Protein AF-A0A849YZ19-F1 (afdb_monomer_lite)

Sequence (48 aa):
MAVETFRCRLLSRQWRDGRRGVEITLWGLAEAGPVKVNLETEAVMFVP

pLDDT: mean 92.24, std 9.45, range [48.72, 98.38]

Structure (mmCIF, N/CA/C/O backbone):
data_AF-A0A849YZ19-F1
#
_entry.id   AF-A0A849YZ19-F1
#
loop_
_atom_site.group_PDB
_atom_site.id
_atom_site.type_symbol
_atom_site.label_atom_id
_atom_site.label_alt_id
_atom_site.label_comp_id
_atom_site.label_asym_id
_atom_site.label_entity_id
_atom_site.label_seq_id
_atom_site.pdbx_PDB_ins_code
_atom_site.Cartn_x
_atom_site.Cartn_y
_atom_site.Cartn_z
_atom_site.occupancy
_atom_site.B_iso_or_equiv
_atom_site.auth_seq_id
_atom_site.auth_comp_id
_atom_site.auth_asym_id
_atom_site.auth_atom_id
_atom_site.pdbx_PDB_model_num
ATOM 1 N N . MET A 1 1 ? -5.946 -20.676 2.628 1.00 48.72 1 MET A N 1
ATOM 2 C CA . MET A 1 1 ? -6.381 -19.530 3.455 1.00 48.72 1 MET A CA 1
ATOM 3 C C . MET A 1 1 ? -7.563 -18.897 2.752 1.00 48.72 1 MET A C 1
ATOM 5 O O . MET A 1 1 ? -7.473 -18.712 1.544 1.00 48.72 1 MET A O 1
ATOM 9 N N . ALA A 1 2 ? -8.673 -18.662 3.449 1.00 61.53 2 ALA A N 1
ATOM 10 C CA . ALA A 1 2 ? -9.819 -17.985 2.848 1.00 61.53 2 ALA A CA 1
ATOM 11 C C . ALA A 1 2 ? -9.431 -16.536 2.514 1.00 61.53 2 ALA A C 1
ATOM 13 O O . ALA A 1 2 ? -8.772 -15.878 3.317 1.00 61.53 2 ALA A O 1
ATOM 14 N N . VAL A 1 3 ? -9.794 -16.067 1.320 1.00 74.75 3 VAL A N 1
ATOM 15 C CA . VAL A 1 3 ? -9.611 -14.665 0.934 1.00 74.75 3 VAL A CA 1
ATOM 16 C C . VAL A 1 3 ? -10.710 -13.865 1.619 1.00 74.75 3 VAL A C 1
ATOM 18 O O . VAL A 1 3 ? -11.882 -13.983 1.266 1.00 74.75 3 VAL A O 1
ATOM 21 N N . GLU A 1 4 ? -10.339 -13.083 2.625 1.00 82.19 4 GLU A N 1
ATOM 22 C CA . GLU A 1 4 ? -11.264 -12.178 3.294 1.00 82.19 4 GLU A CA 1
ATOM 23 C C . GLU A 1 4 ? -11.409 -10.896 2.470 1.00 82.19 4 GLU A C 1
ATOM 25 O O . GLU A 1 4 ? -10.425 -10.248 2.112 1.00 82.19 4 GLU A O 1
ATOM 30 N N . THR A 1 5 ? -12.651 -10.545 2.143 1.00 88.56 5 THR A N 1
ATO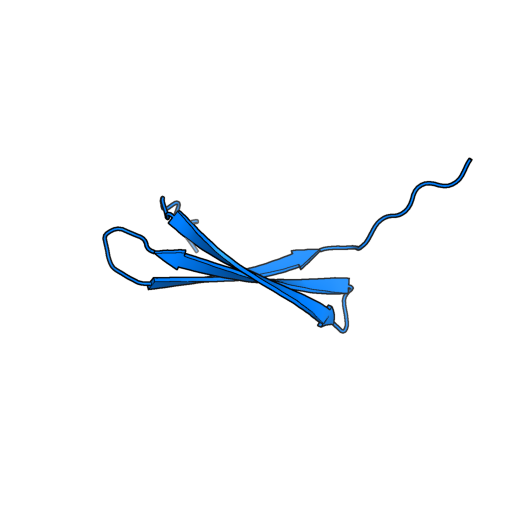M 31 C CA . THR A 1 5 ? -12.974 -9.289 1.463 1.00 88.56 5 THR A CA 1
ATOM 32 C C . THR A 1 5 ? -13.552 -8.324 2.483 1.00 88.56 5 THR A C 1
ATOM 34 O O . THR A 1 5 ? -14.491 -8.667 3.195 1.00 88.56 5 THR A O 1
ATOM 37 N N . PHE A 1 6 ? -13.035 -7.101 2.522 1.00 88.00 6 PHE A N 1
ATOM 38 C CA . PHE A 1 6 ? -13.513 -6.056 3.423 1.00 88.00 6 PHE A CA 1
ATOM 39 C C . PHE A 1 6 ? -13.671 -4.727 2.682 1.00 88.00 6 PHE A C 1
ATOM 41 O O . PHE A 1 6 ? -13.072 -4.494 1.631 1.00 88.00 6 PHE A O 1
ATOM 48 N N . ARG A 1 7 ? -14.490 -3.833 3.243 1.00 94.69 7 ARG A N 1
ATOM 49 C CA . ARG A 1 7 ? -14.621 -2.446 2.784 1.00 94.69 7 ARG A CA 1
ATOM 50 C C . ARG A 1 7 ? -13.877 -1.529 3.744 1.00 94.69 7 ARG A C 1
ATOM 52 O O . ARG A 1 7 ? -14.024 -1.648 4.956 1.00 94.69 7 ARG A O 1
ATOM 59 N N . CYS A 1 8 ? -13.115 -0.586 3.205 1.00 96.44 8 CYS A N 1
ATOM 60 C CA . CYS A 1 8 ? -12.445 0.438 3.998 1.00 96.44 8 CYS A CA 1
ATOM 61 C C . CYS A 1 8 ? -12.366 1.765 3.241 1.00 96.44 8 CYS A C 1
ATOM 63 O O . CYS A 1 8 ? -12.296 1.788 2.009 1.00 96.44 8 CYS A O 1
ATOM 65 N N . ARG A 1 9 ? -12.290 2.876 3.976 1.00 97.88 9 ARG A N 1
ATOM 66 C CA . ARG A 1 9 ? -11.884 4.171 3.422 1.00 97.88 9 ARG A CA 1
ATOM 67 C C . ARG A 1 9 ? -10.361 4.220 3.339 1.00 97.88 9 ARG A C 1
ATOM 69 O O . ARG A 1 9 ? -9.696 4.139 4.367 1.00 97.88 9 ARG A O 1
ATOM 76 N N . LEU A 1 10 ? -9.809 4.374 2.136 1.00 97.94 10 LEU A N 1
ATOM 77 C CA . LEU A 1 10 ? -8.361 4.462 1.926 1.00 97.94 10 LEU A CA 1
ATOM 78 C C . LEU A 1 10 ? -7.819 5.800 2.455 1.00 97.94 10 LEU A C 1
ATOM 80 O O . LEU A 1 10 ? -8.300 6.862 2.059 1.00 97.94 10 LEU A O 1
ATOM 84 N N . LEU A 1 11 ? -6.829 5.739 3.345 1.00 98.38 11 LEU A N 1
ATOM 85 C CA . LEU A 1 11 ? -6.244 6.898 4.021 1.00 98.38 11 LEU A CA 1
ATOM 86 C C . LEU A 1 11 ? -4.898 7.289 3.414 1.00 98.38 11 LEU A C 1
ATOM 88 O O . LEU A 1 11 ? -4.689 8.451 3.080 1.00 98.38 11 LEU A O 1
ATOM 92 N N . SER A 1 12 ? -3.986 6.330 3.247 1.00 98.25 12 SER A N 1
ATOM 93 C CA . SER A 1 12 ? -2.656 6.603 2.698 1.00 98.25 12 SER A CA 1
ATOM 94 C C . SER A 1 12 ? -2.153 5.481 1.796 1.00 98.25 12 SER A C 1
ATOM 96 O O . SER A 1 12 ? -2.608 4.337 1.876 1.00 98.25 12 SER A O 1
ATOM 98 N N . ARG A 1 13 ? -1.254 5.860 0.884 1.00 98.38 13 ARG A N 1
ATOM 99 C CA . ARG A 1 13 ? -0.650 5.005 -0.139 1.00 98.38 13 ARG A CA 1
ATOM 100 C C . ARG A 1 13 ? 0.850 5.261 -0.106 1.00 98.38 13 ARG A C 1
ATOM 102 O O . ARG A 1 13 ? 1.262 6.408 -0.265 1.00 98.38 13 ARG A O 1
ATOM 109 N N . GLN A 1 14 ? 1.641 4.226 0.125 1.00 98.31 14 GLN A N 1
ATOM 110 C CA . GLN A 1 14 ? 3.097 4.292 0.062 1.00 98.31 14 GLN A CA 1
ATOM 111 C C . GLN A 1 14 ? 3.611 3.231 -0.895 1.00 98.31 14 GLN A C 1
ATOM 113 O O . GLN A 1 14 ? 2.992 2.179 -1.055 1.00 98.31 14 GLN A O 1
ATOM 118 N N . TRP A 1 15 ? 4.769 3.495 -1.485 1.00 97.56 15 TRP A N 1
ATOM 119 C CA . TRP A 1 15 ? 5.494 2.499 -2.248 1.00 97.56 15 TRP A CA 1
ATOM 120 C C . TRP A 1 15 ? 6.996 2.671 -2.063 1.00 97.56 15 TRP A C 1
ATOM 122 O O . TRP A 1 15 ? 7.470 3.745 -1.682 1.00 97.56 15 TRP A O 1
ATOM 132 N N . ARG A 1 16 ? 7.723 1.587 -2.307 1.00 97.25 16 ARG A N 1
ATOM 133 C CA . ARG A 1 16 ? 9.179 1.573 -2.420 1.00 97.25 16 ARG A CA 1
ATOM 134 C C . ARG A 1 16 ? 9.594 0.521 -3.434 1.00 97.25 16 ARG A C 1
ATOM 136 O O . ARG A 1 16 ? 8.865 -0.450 -3.651 1.00 97.25 16 ARG A O 1
ATOM 143 N N . ASP A 1 17 ? 10.785 0.681 -3.984 1.00 96.56 17 ASP A N 1
ATOM 144 C CA . ASP A 1 17 ? 11.416 -0.386 -4.746 1.00 96.56 17 ASP A CA 1
ATOM 145 C C . ASP A 1 17 ? 11.748 -1.557 -3.808 1.00 96.56 17 ASP A C 1
ATOM 147 O O . ASP A 1 17 ? 12.326 -1.380 -2.731 1.00 96.56 17 ASP A O 1
ATOM 151 N N . GLY A 1 18 ? 11.337 -2.757 -4.204 1.00 91.38 18 GLY A N 1
ATOM 152 C CA . GLY A 1 18 ? 11.577 -4.019 -3.517 1.00 91.38 18 GLY A CA 1
ATOM 153 C C . GLY A 1 18 ? 12.386 -4.984 -4.382 1.00 91.38 18 GLY A C 1
ATOM 154 O O . GLY A 1 18 ? 12.654 -4.746 -5.558 1.00 91.38 18 GLY A O 1
ATOM 155 N N . ARG A 1 19 ? 12.780 -6.129 -3.813 1.00 87.06 19 ARG A N 1
ATOM 156 C CA . ARG A 1 19 ? 13.630 -7.108 -4.527 1.00 87.06 19 ARG A CA 1
ATOM 157 C C . ARG A 1 19 ? 12.955 -7.761 -5.739 1.00 87.06 19 ARG A C 1
ATOM 159 O O . ARG A 1 19 ? 13.658 -8.294 -6.590 1.00 87.06 19 ARG A O 1
ATOM 166 N N . ARG A 1 20 ? 11.619 -7.774 -5.784 1.00 84.38 20 ARG A N 1
ATOM 167 C CA . ARG A 1 20 ? 10.808 -8.450 -6.815 1.00 84.38 20 ARG A CA 1
ATOM 168 C C . ARG A 1 20 ? 9.937 -7.494 -7.638 1.00 84.38 20 ARG A C 1
ATOM 170 O O . ARG A 1 20 ? 9.044 -7.950 -8.337 1.00 84.38 20 ARG A O 1
ATOM 177 N N . GLY A 1 21 ? 10.165 -6.188 -7.531 1.00 89.44 21 GLY A N 1
ATOM 178 C CA . GLY A 1 21 ? 9.308 -5.164 -8.127 1.00 89.44 21 GLY A CA 1
ATOM 179 C C . GLY A 1 21 ? 8.971 -4.077 -7.115 1.00 89.44 21 GLY A C 1
ATOM 180 O O . GLY A 1 21 ? 9.740 -3.820 -6.195 1.00 89.44 21 GLY A O 1
ATOM 181 N N . VAL A 1 22 ? 7.816 -3.444 -7.271 1.00 96.06 22 VAL A N 1
ATOM 182 C CA . VAL A 1 22 ? 7.332 -2.390 -6.379 1.00 96.06 22 VAL A CA 1
ATOM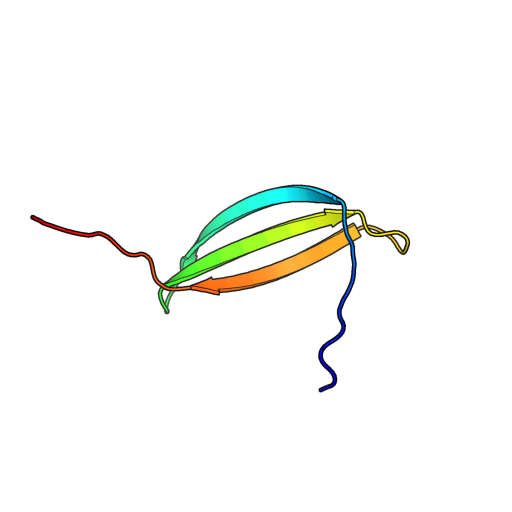 183 C C . VAL A 1 22 ? 6.560 -3.008 -5.217 1.00 96.06 22 VAL A C 1
ATOM 185 O O . VAL A 1 22 ? 5.595 -3.749 -5.413 1.00 96.06 22 VAL A O 1
ATOM 188 N N . GLU A 1 23 ? 6.956 -2.660 -3.997 1.00 97.19 23 GLU A N 1
ATOM 189 C CA . GLU A 1 23 ? 6.212 -2.980 -2.781 1.00 97.19 23 GLU A CA 1
ATOM 190 C C . GLU A 1 23 ? 5.268 -1.823 -2.451 1.00 97.19 23 GLU A C 1
ATOM 192 O O . GLU A 1 23 ? 5.713 -0.698 -2.217 1.00 97.19 23 GLU A O 1
ATOM 197 N N . ILE A 1 24 ? 3.963 -2.094 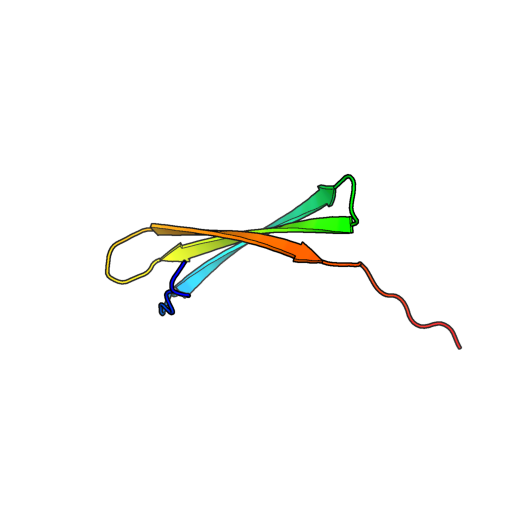-2.401 1.00 97.06 24 ILE A N 1
ATOM 198 C CA . ILE A 1 24 ? 2.922 -1.106 -2.101 1.00 97.06 24 ILE A CA 1
ATOM 199 C C . ILE A 1 24 ? 2.347 -1.387 -0.716 1.00 97.06 24 ILE A C 1
ATOM 201 O O . ILE A 1 24 ? 1.952 -2.509 -0.404 1.00 97.06 24 ILE A O 1
ATOM 205 N N . THR A 1 25 ? 2.249 -0.346 0.110 1.00 97.81 25 THR A N 1
ATOM 206 C CA . THR A 1 25 ? 1.498 -0.365 1.370 1.00 97.81 25 THR A CA 1
ATOM 207 C C . THR A 1 25 ? 0.282 0.547 1.258 1.00 97.81 25 THR A C 1
ATOM 209 O O . THR A 1 25 ? 0.395 1.719 0.894 1.00 97.81 25 THR A O 1
ATOM 212 N N . LEU A 1 26 ? -0.887 0.014 1.603 1.00 97.69 26 LEU A N 1
ATOM 213 C CA . LEU A 1 26 ? -2.137 0.757 1.710 1.00 97.69 26 LEU A CA 1
ATOM 214 C C . LEU A 1 26 ? -2.607 0.742 3.163 1.00 97.69 26 LEU A C 1
ATOM 216 O O . LEU A 1 26 ? -2.685 -0.322 3.779 1.00 97.69 26 LEU A O 1
ATOM 220 N N . TRP A 1 27 ? -2.972 1.908 3.688 1.00 98.12 27 TRP A N 1
ATOM 221 C CA . TRP A 1 27 ? -3.644 2.025 4.982 1.00 98.12 27 TRP A CA 1
ATOM 222 C C . TRP A 1 27 ? -5.059 2.536 4.796 1.00 98.12 27 TRP A C 1
ATOM 224 O O . TRP A 1 27 ? -5.262 3.585 4.183 1.00 98.12 27 TRP A O 1
ATOM 234 N N . GLY A 1 28 ? -6.027 1.831 5.368 1.00 97.62 28 GLY A N 1
ATOM 235 C CA . GLY A 1 28 ? -7.430 2.217 5.358 1.00 97.62 28 GLY A CA 1
ATOM 236 C C . GLY A 1 28 ? -8.065 2.153 6.741 1.00 97.62 28 GLY A C 1
ATOM 237 O O . GLY A 1 28 ? -7.500 1.592 7.676 1.00 97.62 28 GLY A O 1
ATOM 238 N N . LEU A 1 29 ? -9.263 2.719 6.851 1.00 97.88 29 LEU A N 1
ATOM 239 C CA . LEU A 1 29 ? -10.139 2.567 8.009 1.00 97.88 29 LEU A CA 1
ATOM 240 C C . LEU A 1 29 ? -11.360 1.737 7.603 1.00 97.88 29 LEU A C 1
ATOM 242 O O . LEU A 1 29 ? -12.141 2.169 6.751 1.00 97.88 29 LEU A O 1
ATOM 246 N N . ALA A 1 30 ? -11.490 0.540 8.170 1.00 96.62 30 ALA A N 1
ATOM 247 C CA . ALA A 1 30 ? -12.676 -0.306 8.082 1.00 96.62 30 ALA A CA 1
ATOM 248 C C . ALA A 1 30 ? -13.555 -0.114 9.330 1.00 96.62 30 ALA A C 1
ATOM 250 O O . ALA A 1 30 ? -13.148 0.541 10.289 1.00 96.62 30 ALA A O 1
ATOM 251 N N . GLU A 1 31 ? -14.750 -0.706 9.334 1.00 95.94 31 GLU A N 1
ATOM 252 C CA . GLU A 1 31 ? -15.666 -0.658 10.485 1.00 95.94 31 GLU A CA 1
ATOM 253 C C . GLU A 1 31 ? -15.029 -1.237 11.759 1.00 95.94 31 GLU A C 1
ATOM 255 O O . GLU A 1 31 ? -15.141 -0.652 12.831 1.00 95.94 31 GLU A O 1
ATOM 260 N N . ALA A 1 32 ? -14.274 -2.331 11.625 1.00 94.62 32 ALA A N 1
ATOM 261 C CA . ALA A 1 32 ? -13.567 -2.976 12.731 1.00 94.62 32 ALA A CA 1
ATOM 262 C C . ALA A 1 32 ? -12.270 -2.255 13.158 1.00 94.62 32 ALA A C 1
ATOM 264 O O . ALA A 1 32 ? -11.630 -2.671 14.123 1.00 94.62 32 ALA A O 1
ATOM 265 N N . GLY A 1 33 ? -11.863 -1.193 12.451 1.00 96.25 33 GLY A N 1
ATOM 266 C CA . GLY A 1 33 ? -10.663 -0.419 12.764 1.00 96.25 33 GLY A CA 1
ATOM 267 C C . GLY A 1 33 ? -9.680 -0.268 11.597 1.00 96.25 33 GLY A C 1
ATOM 268 O O . GLY A 1 33 ? -10.040 -0.456 10.430 1.00 96.25 33 GLY A O 1
ATOM 269 N N . PRO A 1 34 ? -8.434 0.152 11.884 1.00 97.00 34 PRO A N 1
ATOM 270 C CA . PRO A 1 34 ? -7.431 0.392 10.858 1.00 97.00 34 PRO A CA 1
ATOM 271 C C . PRO A 1 34 ? -6.965 -0.917 10.218 1.00 97.00 34 PRO A C 1
ATOM 273 O O . PRO A 1 34 ? -6.704 -1.905 10.900 1.00 97.00 34 PRO A O 1
ATOM 276 N N . VAL A 1 35 ? -6.802 -0.894 8.898 1.00 96.25 35 VAL A N 1
ATOM 277 C CA . VAL A 1 35 ? -6.337 -2.038 8.110 1.00 96.25 35 VAL A CA 1
ATOM 278 C C . VAL A 1 35 ? -5.111 -1.638 7.304 1.00 96.25 35 VAL A C 1
ATOM 280 O O . VAL A 1 35 ? -5.078 -0.568 6.690 1.00 96.25 35 VAL A O 1
ATOM 283 N N . LYS A 1 36 ? -4.114 -2.524 7.290 1.00 96.38 36 LYS A N 1
ATOM 284 C CA . LYS A 1 36 ? -2.917 -2.425 6.456 1.00 96.38 36 LYS A CA 1
ATOM 285 C C . LYS A 1 36 ? -2.937 -3.533 5.410 1.00 96.38 36 LYS A C 1
ATOM 287 O O . LYS A 1 36 ? -3.090 -4.699 5.760 1.00 96.38 36 LYS A O 1
ATOM 292 N N . VAL A 1 37 ? -2.714 -3.174 4.150 1.00 95.62 37 VAL A N 1
ATOM 293 C CA . VAL A 1 37 ? -2.557 -4.123 3.041 1.00 95.62 37 VAL A CA 1
ATOM 294 C C . VAL A 1 37 ? -1.184 -3.928 2.416 1.00 95.62 37 VAL A C 1
ATOM 296 O O . VAL A 1 37 ? -0.811 -2.800 2.099 1.00 95.62 37 VAL A O 1
ATOM 299 N N . ASN A 1 38 ? -0.451 -5.026 2.233 1.00 94.88 38 ASN A N 1
ATOM 300 C CA . ASN A 1 38 ? 0.815 -5.046 1.505 1.00 94.88 38 ASN A CA 1
ATOM 301 C C . ASN A 1 38 ? 0.618 -5.802 0.192 1.00 94.88 38 ASN A C 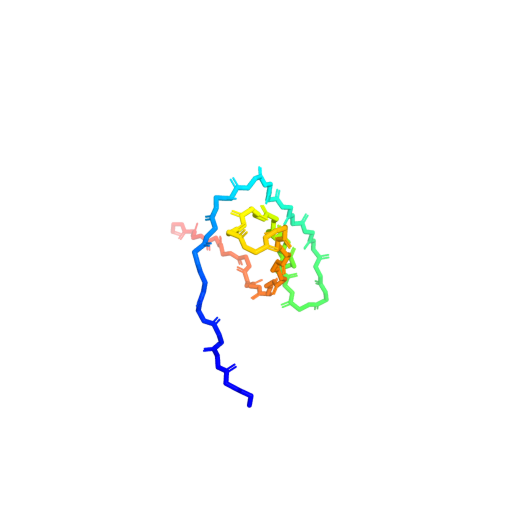1
ATOM 303 O O . ASN A 1 38 ? 0.036 -6.886 0.192 1.00 94.88 38 ASN A O 1
ATOM 307 N N . LEU A 1 39 ? 1.101 -5.227 -0.903 1.00 93.19 39 LEU A N 1
ATOM 308 C CA . LEU A 1 39 ? 0.980 -5.770 -2.252 1.00 93.19 39 LEU A CA 1
ATOM 309 C C . LEU A 1 39 ? 2.351 -5.713 -2.933 1.00 93.19 39 LEU A C 1
ATOM 311 O O . LEU A 1 39 ? 3.136 -4.803 -2.668 1.00 93.19 39 LEU A O 1
ATOM 315 N N . GLU A 1 40 ? 2.607 -6.651 -3.837 1.00 94.38 40 GLU A N 1
ATOM 316 C CA . GLU A 1 40 ? 3.758 -6.624 -4.741 1.00 94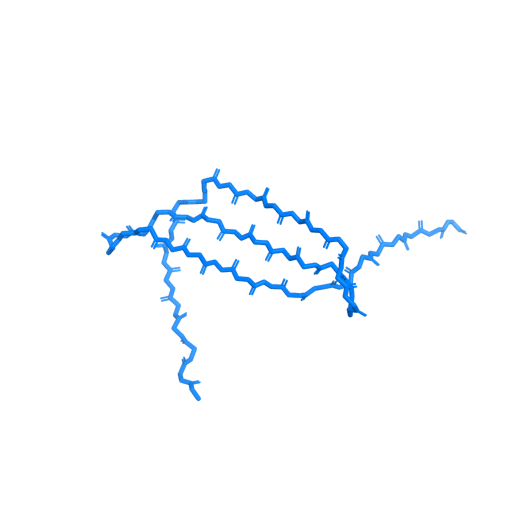.38 40 GLU A CA 1
ATOM 317 C C . GLU A 1 40 ? 3.241 -6.517 -6.177 1.00 94.38 40 GLU A C 1
ATOM 319 O O . GLU A 1 40 ? 2.272 -7.188 -6.538 1.00 94.38 40 GLU A O 1
ATOM 324 N N . THR A 1 41 ? 3.856 -5.654 -6.984 1.00 93.19 41 THR A N 1
ATOM 325 C CA . THR A 1 41 ? 3.507 -5.479 -8.400 1.00 93.19 41 THR A C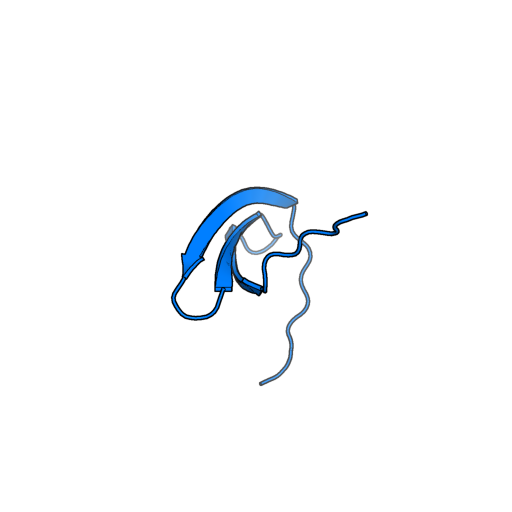A 1
ATOM 326 C C . THR A 1 41 ? 4.728 -5.093 -9.226 1.00 93.19 41 THR A C 1
ATOM 328 O O . THR A 1 41 ? 5.707 -4.565 -8.704 1.00 93.19 41 THR A O 1
ATOM 331 N N . GLU A 1 42 ? 4.659 -5.306 -10.535 1.00 92.00 42 GLU A N 1
ATOM 332 C CA . GLU A 1 42 ? 5.645 -4.790 -11.484 1.00 92.00 42 GLU A CA 1
ATOM 333 C C . GLU A 1 42 ? 5.348 -3.325 -11.840 1.00 92.00 42 GLU A C 1
ATOM 335 O O . GLU A 1 42 ? 4.185 -2.912 -11.905 1.00 92.00 42 GLU A O 1
ATOM 340 N N . ALA A 1 43 ? 6.402 -2.535 -12.068 1.00 90.94 43 ALA A N 1
ATOM 341 C CA . ALA A 1 43 ? 6.289 -1.215 -12.681 1.00 90.94 43 ALA A CA 1
ATOM 342 C C . ALA A 1 43 ? 6.298 -1.371 -14.206 1.00 90.94 43 ALA A C 1
ATOM 344 O O . ALA A 1 43 ? 7.121 -2.107 -14.746 1.00 90.94 43 ALA A O 1
ATOM 345 N N . VAL A 1 44 ? 5.406 -0.664 -14.902 1.00 91.94 44 VAL A N 1
ATOM 346 C CA . VAL A 1 44 ? 5.277 -0.755 -16.361 1.00 91.94 44 VAL A CA 1
ATOM 347 C C . VAL A 1 44 ? 5.431 0.614 -17.014 1.00 91.94 44 VAL A C 1
ATOM 349 O O . VAL A 1 44 ? 4.938 1.623 -16.509 1.00 91.94 44 VAL A O 1
ATOM 352 N N . MET A 1 45 ? 6.107 0.630 -18.160 1.00 95.19 45 MET A N 1
ATOM 353 C CA . MET A 1 45 ? 6.214 1.769 -19.066 1.00 95.19 45 MET A CA 1
ATOM 354 C C . MET A 1 45 ? 5.921 1.289 -20.489 1.00 95.19 45 MET A C 1
ATOM 356 O O . MET A 1 45 ? 6.310 0.187 -20.867 1.00 95.19 45 MET A O 1
ATOM 360 N N . PHE A 1 46 ? 5.258 2.135 -21.274 1.00 95.69 46 PHE A N 1
ATOM 361 C CA . PHE A 1 46 ? 5.021 1.914 -22.699 1.00 95.69 46 PHE A CA 1
ATOM 362 C C . PHE A 1 46 ? 5.898 2.871 -23.510 1.00 95.69 46 PHE A C 1
ATOM 364 O O . PHE A 1 46 ? 6.068 4.027 -23.116 1.00 95.69 46 PHE A O 1
ATOM 371 N N . VAL A 1 47 ? 6.448 2.394 -24.626 1.00 93.25 47 VAL A N 1
ATOM 372 C CA . VAL A 1 47 ? 7.357 3.146 -25.506 1.00 93.25 47 VAL A CA 1
ATOM 373 C C . VAL A 1 47 ? 6.758 3.159 -26.922 1.00 93.25 47 VAL A C 1
ATOM 375 O O . VAL A 1 47 ? 6.176 2.134 -27.289 1.00 93.25 47 VAL A O 1
ATOM 378 N N . PRO A 1 48 ? 6.831 4.281 -27.673 1.00 77.25 48 PRO A N 1
ATOM 379 C CA . PRO A 1 48 ? 6.324 4.363 -29.047 1.00 77.25 48 PRO A CA 1
ATOM 380 C C . PRO A 1 48 ? 6.933 3.339 -30.007 1.00 77.25 48 PRO A C 1
ATOM 382 O O . PRO A 1 48 ? 8.135 3.023 -29.845 1.00 77.25 48 PRO A O 1
#

Foldseek 3Di:
DDDDDFDWAWDDWDWDADPQAIWIWTWTAGPVGIDIDIDHDHDDDDDD

Radius of gyration: 13.78 Å; chains: 1; bounding box: 29×26×42 Å

Secondary structure (DSSP, 8-state):
-------EEEEEEEEEEETTEEEEEEEEEETTEEEEEEEEE-------